Protein AF-A0A1X2GD13-F1 (afdb_monomer_lite)

Foldseek 3Di:
DDPVVLVVCCVVVQKAKFFWAADPVHRQKIWTDGPVDPDIDIQHGDVSCPPDDHGDTDIDGDDD

Secondary structure (DSSP, 8-state):
--HHHHHHHHHTTSSEEEEEEE-TT-TT-EEEE-TT-SSEEEE-HHHHTTT--TT-EEEE----

pLDDT: mean 87.58, std 7.41, range [55.03, 95.56]

InterPro domains:
  IPR012340 Nucleic acid-binding, OB-fold [SSF50249] (2-61)

Organism: NCBI:txid101127

Structure (mmCIF, N/CA/C/O backbone):
data_AF-A0A1X2GD13-F1
#
_entry.id   AF-A0A1X2GD13-F1
#
loop_
_atom_site.group_PDB
_atom_site.id
_atom_site.type_symbol
_atom_site.label_atom_id
_atom_site.label_alt_id
_atom_site.label_comp_id
_atom_site.label_asym_id
_atom_site.label_entity_id
_atom_site.label_seq_id
_atom_site.pdbx_PDB_ins_code
_atom_site.Cartn_x
_atom_site.Cartn_y
_atom_site.Cartn_z
_atom_site.occupancy
_atom_site.B_iso_or_equiv
_atom_site.auth_seq_id
_atom_site.auth_comp_id
_atom_site.auth_asym_id
_atom_site.auth_atom_id
_atom_site.pdbx_PDB_model_num
ATOM 1 N N . MET A 1 1 ? 5.646 -5.976 9.120 1.00 82.31 1 MET A N 1
ATOM 2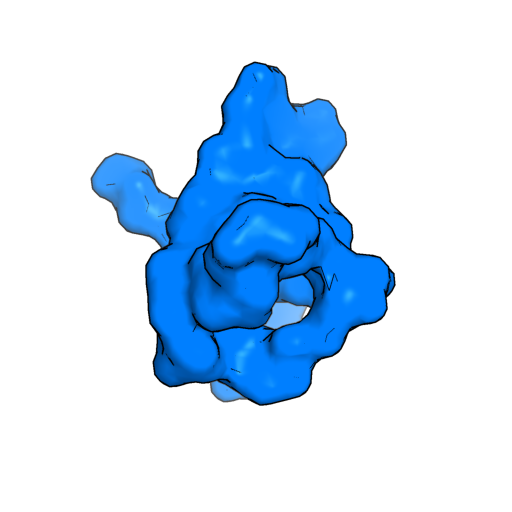 C CA . MET A 1 1 ? 4.496 -5.698 10.006 1.00 82.31 1 MET A CA 1
ATOM 3 C C . MET A 1 1 ? 3.746 -6.997 10.200 1.00 82.31 1 MET A C 1
ATOM 5 O O . MET A 1 1 ? 3.603 -7.723 9.224 1.00 82.31 1 MET A O 1
ATOM 9 N N . ASP A 1 2 ? 3.288 -7.269 11.418 1.00 94.06 2 ASP A N 1
ATOM 10 C CA . ASP A 1 2 ? 2.489 -8.458 11.728 1.00 94.06 2 ASP A CA 1
ATOM 11 C C . ASP A 1 2 ? 1.018 -8.254 11.368 1.00 94.06 2 ASP A C 1
ATOM 13 O O . ASP A 1 2 ? 0.510 -7.130 11.417 1.00 94.06 2 ASP A O 1
ATOM 17 N N . ARG A 1 3 ? 0.326 -9.349 11.043 1.00 92.69 3 ARG A N 1
ATOM 18 C CA . ARG A 1 3 ? -1.087 -9.344 10.639 1.00 92.69 3 ARG A CA 1
ATOM 19 C C . ARG A 1 3 ? -1.980 -8.628 11.656 1.00 92.69 3 ARG A C 1
ATOM 21 O O . ARG A 1 3 ? -2.676 -7.689 11.288 1.00 92.69 3 ARG A O 1
ATOM 28 N N . ASP A 1 4 ? -1.877 -8.996 12.931 1.00 95.38 4 ASP A N 1
ATOM 29 C CA . ASP A 1 4 ? -2.699 -8.428 14.010 1.00 95.38 4 ASP A CA 1
ATOM 30 C C . ASP A 1 4 ? -2.470 -6.924 14.198 1.00 95.38 4 ASP A C 1
ATOM 32 O O . ASP A 1 4 ? -3.323 -6.194 14.705 1.00 95.38 4 ASP A O 1
ATOM 36 N N . ARG A 1 5 ? -1.282 -6.435 13.830 1.00 94.75 5 ARG A N 1
ATOM 37 C CA . ARG A 1 5 ? -0.988 -5.002 13.846 1.00 94.75 5 ARG A CA 1
ATOM 38 C C . ARG A 1 5 ? -1.652 -4.299 12.666 1.00 94.75 5 ARG A C 1
ATOM 40 O O . ARG A 1 5 ? -2.206 -3.226 12.868 1.00 94.75 5 ARG A O 1
ATOM 47 N N . VAL A 1 6 ? -1.610 -4.893 11.473 1.00 93.31 6 VAL A N 1
ATOM 48 C CA . VAL A 1 6 ? -2.253 -4.337 10.271 1.00 93.31 6 VAL A CA 1
ATOM 49 C C . VAL A 1 6 ? -3.766 -4.260 10.457 1.00 93.31 6 VAL A C 1
ATOM 51 O O . VAL A 1 6 ? -4.342 -3.203 10.225 1.00 93.31 6 VAL A O 1
ATOM 54 N N . GLU A 1 7 ? -4.397 -5.334 10.933 1.00 94.81 7 GLU A N 1
ATOM 55 C CA . GLU A 1 7 ? -5.849 -5.377 11.154 1.00 94.81 7 GLU A CA 1
ATOM 56 C C . GLU A 1 7 ? -6.301 -4.315 12.167 1.00 94.81 7 GLU A C 1
ATOM 58 O O . GLU A 1 7 ? -7.235 -3.559 11.896 1.00 94.81 7 GLU A O 1
ATOM 63 N N . ARG A 1 8 ? -5.593 -4.186 13.298 1.00 9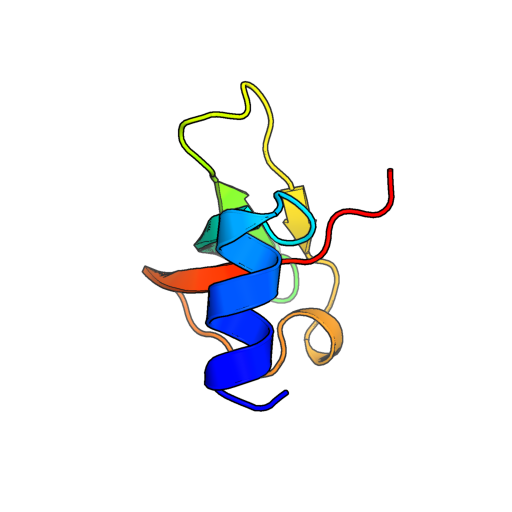5.56 8 ARG A N 1
ATOM 64 C CA . ARG A 1 8 ? -5.884 -3.138 14.289 1.00 95.56 8 ARG A CA 1
ATOM 65 C C . ARG A 1 8 ? -5.699 -1.735 13.718 1.00 95.56 8 ARG A C 1
ATOM 67 O O . ARG A 1 8 ? -6.572 -0.894 13.894 1.00 95.56 8 ARG A O 1
ATOM 74 N N . ALA A 1 9 ? -4.595 -1.479 13.026 1.00 93.06 9 ALA A N 1
ATOM 75 C CA . ALA A 1 9 ? -4.304 -0.151 12.493 1.00 93.06 9 ALA A CA 1
ATOM 76 C C . ALA A 1 9 ? -5.283 0.266 11.377 1.00 93.06 9 ALA A C 1
ATOM 78 O O . ALA A 1 9 ? -5.650 1.436 11.299 1.00 93.06 9 ALA A O 1
ATOM 79 N N . LEU A 1 10 ? -5.766 -0.682 10.562 1.00 91.44 10 LEU A N 1
ATOM 80 C CA . LEU A 1 10 ? -6.855 -0.440 9.608 1.00 91.44 10 LEU A CA 1
ATOM 81 C C . LEU A 1 10 ? -8.168 -0.096 10.330 1.00 91.44 10 LEU A C 1
ATOM 83 O O . LEU A 1 10 ? -8.837 0.861 9.954 1.00 91.44 10 LEU A O 1
ATOM 87 N N . ALA A 1 11 ? -8.518 -0.829 11.393 1.00 92.12 11 ALA A N 1
ATOM 88 C CA . ALA A 1 11 ? -9.735 -0.571 12.170 1.00 92.12 11 ALA A CA 1
ATOM 89 C C . ALA A 1 11 ? -9.707 0.782 12.908 1.00 92.12 11 ALA A C 1
ATOM 91 O O . ALA A 1 11 ? -10.746 1.420 13.064 1.00 92.12 11 ALA A O 1
ATOM 92 N N . HIS A 1 12 ? -8.526 1.227 13.344 1.00 91.19 12 HIS A N 1
ATOM 93 C CA . HIS A 1 12 ? -8.328 2.522 14.001 1.00 91.19 12 HIS A CA 1
ATOM 94 C C . HIS A 1 12 ? -8.153 3.700 13.026 1.00 91.19 12 HIS A C 1
ATOM 96 O O . HIS A 1 12 ? -8.082 4.841 13.477 1.00 91.19 12 HIS A O 1
ATOM 102 N N . GLY A 1 13 ? -8.095 3.454 11.711 1.00 88.12 13 GLY A N 1
ATOM 103 C CA . GLY A 1 13 ? -7.883 4.498 10.701 1.00 88.12 13 GLY A CA 1
ATOM 104 C C . GLY A 1 13 ? -6.446 5.032 10.630 1.00 88.12 13 GLY A C 1
ATOM 105 O O . GLY A 1 13 ? -6.204 6.079 10.037 1.00 88.12 13 GLY A O 1
ATOM 106 N N . GLU A 1 14 ? -5.482 4.328 11.226 1.00 89.88 14 GLU A N 1
ATOM 107 C CA . GLU A 1 14 ? -4.053 4.663 11.144 1.00 89.88 14 GLU A CA 1
ATOM 108 C C . GLU A 1 14 ? -3.424 4.193 9.822 1.00 89.88 14 GLU A C 1
ATOM 110 O O . GLU A 1 14 ? -2.430 4.755 9.353 1.00 89.88 14 GLU A O 1
ATOM 115 N N . LEU A 1 15 ? -3.991 3.139 9.230 1.00 90.81 15 LEU A N 1
ATOM 116 C CA . LEU A 1 15 ? -3.660 2.654 7.895 1.00 90.81 15 LEU A CA 1
ATOM 117 C C . LEU A 1 15 ? -4.877 2.769 6.984 1.00 90.81 15 LEU A C 1
ATOM 119 O O . LEU A 1 15 ? -6.016 2.596 7.413 1.00 90.81 15 LEU A O 1
ATOM 123 N N . TYR A 1 16 ? -4.604 2.965 5.701 1.00 90.38 16 TYR A N 1
ATOM 124 C CA . TYR A 1 16 ? -5.605 2.958 4.642 1.00 90.38 16 TYR A CA 1
ATOM 125 C C . TYR A 1 16 ? -5.335 1.773 3.725 1.00 90.38 16 TYR A C 1
ATOM 127 O O . TYR A 1 16 ? -4.181 1.476 3.421 1.00 90.38 16 TYR A O 1
ATOM 135 N N . GLN A 1 17 ? -6.379 1.086 3.277 1.00 91.38 17 GLN A N 1
ATOM 136 C CA . GLN A 1 17 ? -6.245 0.010 2.294 1.00 91.38 17 GLN A CA 1
ATOM 137 C C . GLN A 1 17 ? -6.548 0.534 0.893 1.00 91.38 17 GLN A C 1
ATOM 139 O O . GLN A 1 17 ? -7.377 1.416 0.746 1.00 91.38 17 GLN A O 1
ATOM 144 N N . GLY A 1 18 ? -5.929 0.007 -0.154 1.00 92.12 18 GLY A N 1
ATOM 145 C CA . GLY A 1 18 ? -6.244 0.457 -1.506 1.00 92.12 18 GLY A CA 1
ATOM 146 C C . GLY A 1 18 ? -5.583 -0.367 -2.595 1.00 92.12 18 GLY A C 1
ATOM 147 O O . GLY A 1 18 ? -4.703 -1.186 -2.333 1.00 92.12 18 GLY A O 1
ATOM 148 N N . LEU A 1 19 ? -6.025 -0.153 -3.831 1.00 93.31 19 LEU A N 1
ATOM 149 C CA . LEU A 1 19 ? -5.460 -0.818 -5.004 1.00 93.31 19 LEU A CA 1
ATOM 150 C C . LEU A 1 19 ? -4.233 -0.058 -5.500 1.00 93.31 19 LEU A C 1
ATOM 152 O O . LEU A 1 19 ? -4.305 1.142 -5.773 1.00 93.31 19 LEU A O 1
ATOM 156 N N . LEU A 1 20 ? -3.113 -0.768 -5.641 1.00 92.94 20 LEU A N 1
ATOM 157 C CA . LEU A 1 20 ? -1.880 -0.214 -6.189 1.00 92.94 20 LEU A CA 1
ATOM 158 C C . LEU A 1 20 ? -1.903 -0.216 -7.722 1.00 92.94 20 LEU A C 1
ATOM 160 O O . LEU A 1 20 ? -2.157 -1.248 -8.347 1.00 92.94 20 LEU A O 1
ATOM 164 N N . ARG A 1 21 ? -1.576 0.935 -8.315 1.00 92.38 21 ARG A N 1
ATOM 165 C CA . ARG A 1 21 ? -1.517 1.159 -9.763 1.00 92.38 21 ARG A CA 1
ATOM 166 C C . ARG A 1 21 ? -0.213 1.835 -10.161 1.00 92.38 21 ARG A C 1
ATOM 168 O O . ARG A 1 21 ? 0.143 2.882 -9.625 1.00 92.38 21 ARG A O 1
ATOM 175 N N . PHE A 1 22 ? 0.507 1.272 -11.112 1.00 92.12 22 PHE A N 1
ATOM 176 C CA . PHE A 1 22 ? 1.783 1.775 -11.593 1.00 92.12 22 PHE A CA 1
ATOM 177 C C . PHE A 1 22 ? 1.557 2.912 -12.577 1.00 92.12 22 PHE A C 1
ATOM 179 O O . PHE A 1 22 ? 0.610 2.938 -13.367 1.00 92.12 22 PHE A O 1
ATOM 186 N N . ASN A 1 23 ? 2.479 3.865 -12.559 1.00 89.38 23 ASN A N 1
ATOM 187 C CA . ASN A 1 23 ? 2.500 4.905 -13.562 1.00 89.38 23 ASN A CA 1
ATOM 188 C C . ASN A 1 23 ? 3.006 4.327 -14.891 1.00 89.38 23 ASN A C 1
ATOM 190 O O . ASN A 1 23 ? 4.161 3.914 -15.001 1.00 89.38 23 ASN A O 1
ATOM 194 N N . VAL A 1 24 ? 2.162 4.376 -15.925 1.00 89.19 24 VAL A N 1
ATOM 195 C CA . VAL A 1 24 ? 2.488 3.892 -17.279 1.00 89.19 24 VAL A CA 1
ATOM 196 C C . VAL A 1 24 ? 3.739 4.571 -17.849 1.00 89.19 24 VAL A C 1
ATOM 198 O O . VAL A 1 24 ? 4.542 3.927 -18.518 1.00 89.19 24 VAL A O 1
ATOM 201 N N . LYS A 1 25 ? 3.938 5.866 -17.568 1.00 90.25 25 LYS A N 1
ATOM 202 C CA . LYS A 1 25 ? 5.096 6.628 -18.064 1.00 90.25 25 LYS A CA 1
ATOM 203 C C . LYS A 1 25 ? 6.363 6.363 -17.251 1.00 90.25 25 LYS A C 1
ATOM 205 O O . LYS A 1 25 ? 7.463 6.528 -17.771 1.00 90.25 25 LYS A O 1
ATOM 210 N N . LYS A 1 26 ? 6.220 5.992 -15.975 1.00 88.50 26 LYS A N 1
ATOM 211 C CA . LYS A 1 26 ? 7.336 5.811 -15.040 1.00 88.50 26 LYS A CA 1
ATOM 212 C C . LYS A 1 26 ? 7.033 4.666 -14.060 1.00 88.50 26 LYS A C 1
ATOM 214 O O . LYS A 1 26 ? 6.625 4.939 -12.939 1.00 88.50 26 LYS A O 1
ATOM 219 N N . PRO A 1 27 ? 7.292 3.394 -14.423 1.00 82.62 27 PRO A N 1
ATOM 220 C CA . PRO A 1 27 ? 6.858 2.207 -13.656 1.00 82.62 27 PRO A CA 1
ATOM 221 C C . PRO A 1 27 ? 7.471 2.045 -12.253 1.00 82.62 27 PRO A C 1
ATOM 223 O O . PRO A 1 27 ? 7.135 1.126 -11.500 1.00 82.62 27 PRO A O 1
ATOM 226 N N . VAL A 1 28 ? 8.432 2.903 -11.914 1.00 84.88 28 VAL A N 1
ATOM 227 C CA . VAL A 1 28 ? 9.010 3.009 -10.571 1.00 84.88 28 VAL A CA 1
ATOM 228 C C . VAL A 1 28 ? 8.135 3.840 -9.627 1.00 84.88 28 VAL A C 1
ATOM 230 O O . VAL A 1 28 ? 8.260 3.700 -8.414 1.00 84.88 28 VAL A O 1
ATOM 233 N N . ASP A 1 29 ? 7.251 4.665 -10.183 1.00 89.31 29 ASP A N 1
ATOM 234 C CA . ASP A 1 29 ? 6.250 5.434 -9.463 1.00 89.31 29 ASP A CA 1
ATOM 235 C C . ASP A 1 29 ? 4.906 4.699 -9.518 1.00 89.31 29 ASP A C 1
ATOM 237 O O . ASP A 1 29 ? 4.542 4.094 -10.533 1.00 89.31 29 ASP A O 1
ATOM 241 N N . ALA A 1 30 ? 4.152 4.777 -8.431 1.00 91.69 30 ALA A N 1
ATOM 242 C CA . ALA A 1 30 ? 2.833 4.180 -8.330 1.00 91.69 30 ALA A CA 1
ATOM 243 C C . ALA A 1 30 ? 1.874 5.095 -7.565 1.00 91.69 30 ALA A C 1
ATOM 245 O O . ALA A 1 30 ? 2.271 6.072 -6.929 1.00 91.69 30 ALA A O 1
ATOM 246 N N . PHE A 1 31 ? 0.597 4.760 -7.640 1.00 91.44 31 PHE A N 1
ATOM 247 C CA . PHE A 1 31 ? -0.484 5.436 -6.952 1.00 91.44 31 PHE A CA 1
ATOM 248 C C . PHE A 1 31 ? -1.359 4.392 -6.274 1.00 91.44 31 PHE A C 1
ATOM 250 O O . PHE A 1 31 ? -1.571 3.310 -6.822 1.00 91.44 31 PHE A O 1
ATOM 257 N N . VAL A 1 32 ? -1.873 4.719 -5.097 1.00 92.31 32 VAL A N 1
ATOM 258 C CA . VAL A 1 32 ? -2.876 3.909 -4.409 1.00 92.31 32 VAL A CA 1
ATOM 259 C C . VAL A 1 32 ? -4.184 4.679 -4.388 1.00 92.31 32 VAL A C 1
ATOM 261 O O . VAL A 1 32 ? -4.215 5.854 -4.017 1.00 92.31 32 VAL A O 1
ATOM 264 N N . THR A 1 33 ? -5.252 4.011 -4.809 1.00 89.44 33 THR A N 1
ATOM 265 C CA . THR A 1 33 ? -6.621 4.529 -4.741 1.00 89.44 33 THR A CA 1
ATOM 266 C C . THR A 1 33 ? -7.353 3.877 -3.575 1.00 89.44 33 THR A C 1
ATOM 268 O O . THR A 1 33 ? -7.292 2.652 -3.434 1.00 89.44 33 THR A O 1
ATOM 271 N N . TYR A 1 34 ? -8.054 4.679 -2.775 1.00 85.19 34 TYR A N 1
ATOM 272 C CA . TYR A 1 34 ? -8.879 4.224 -1.658 1.00 85.19 34 TYR A CA 1
ATOM 273 C C . TYR A 1 34 ? -10.277 4.832 -1.760 1.00 85.19 34 TYR A C 1
ATOM 275 O O . TYR A 1 34 ? -10.396 6.030 -1.988 1.00 85.19 34 TYR A O 1
ATOM 283 N N . ASP A 1 35 ? -11.317 4.025 -1.555 1.00 78.88 35 ASP A N 1
ATOM 284 C CA . ASP A 1 35 ? -12.707 4.439 -1.792 1.00 78.88 35 ASP A CA 1
ATOM 285 C C . ASP A 1 35 ? -13.173 5.596 -0.899 1.00 78.88 35 ASP A C 1
ATOM 287 O O . ASP A 1 35 ? -14.033 6.368 -1.309 1.00 78.88 35 ASP A O 1
ATOM 291 N N . ALA A 1 36 ? -12.623 5.737 0.311 1.00 76.06 36 ALA A N 1
ATOM 292 C CA . ALA A 1 36 ? -13.033 6.804 1.229 1.00 76.06 36 ALA A CA 1
ATOM 293 C C . ALA A 1 36 ? -12.188 8.084 1.111 1.00 76.06 36 ALA A C 1
ATOM 295 O O . ALA A 1 36 ? -12.369 9.005 1.905 1.00 76.06 36 ALA A O 1
ATOM 296 N N . LEU A 1 37 ? -11.249 8.143 0.161 1.00 75.50 37 LEU A N 1
ATOM 297 C CA . LEU A 1 37 ? -10.427 9.321 -0.089 1.00 75.50 37 LEU A CA 1
ATOM 298 C C . LEU A 1 37 ? -10.675 9.815 -1.517 1.00 75.50 37 LEU A C 1
ATOM 300 O O . LEU A 1 37 ? -10.362 9.123 -2.479 1.00 75.50 37 LEU A O 1
ATOM 304 N N . ASP A 1 38 ? -11.132 11.059 -1.667 1.00 78.38 38 ASP A N 1
ATOM 305 C CA . ASP A 1 38 ? -11.324 11.710 -2.979 1.00 78.38 38 ASP A CA 1
ATOM 306 C C . ASP A 1 38 ? -9.998 12.022 -3.711 1.00 78.38 38 ASP A C 1
ATOM 308 O O . ASP A 1 38 ? -9.965 12.719 -4.726 1.00 78.38 38 ASP A O 1
ATOM 312 N N . SER A 1 39 ? -8.871 11.534 -3.188 1.00 80.19 39 SER A N 1
ATOM 313 C CA . SER A 1 39 ? -7.533 11.751 -3.726 1.00 80.19 39 SER A CA 1
ATOM 314 C C . SER A 1 39 ? -6.735 10.451 -3.800 1.00 80.19 39 SER A C 1
ATOM 316 O O . SER A 1 39 ? -7.068 9.437 -3.188 1.00 80.19 39 SER A O 1
ATOM 318 N N . VAL A 1 40 ? -5.662 10.484 -4.588 1.00 83.44 40 VAL A N 1
ATOM 319 C CA . VAL A 1 40 ? -4.759 9.346 -4.770 1.00 83.44 40 VAL A CA 1
ATOM 320 C C . VAL A 1 40 ? -3.491 9.546 -3.957 1.00 83.44 40 VAL A C 1
ATOM 322 O O . VAL A 1 40 ? -2.920 10.638 -3.937 1.00 83.44 40 VAL A O 1
ATOM 325 N N . VAL A 1 41 ? -3.009 8.480 -3.325 1.00 88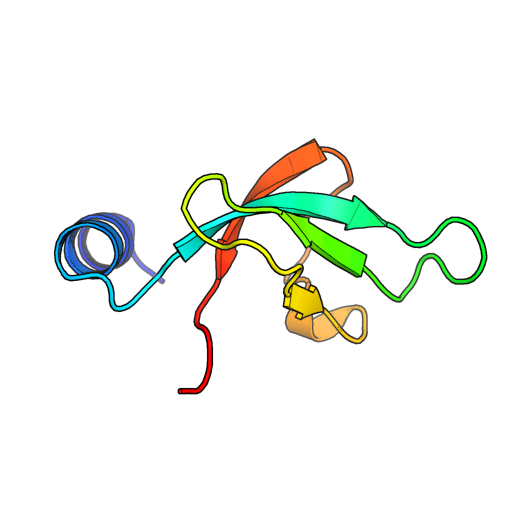.12 41 VAL A N 1
ATOM 326 C CA . VAL A 1 41 ? -1.748 8.530 -2.583 1.00 88.12 41 VAL A CA 1
ATOM 327 C C . VAL A 1 41 ? -0.604 8.189 -3.522 1.00 88.12 41 VAL A C 1
ATOM 329 O O . VAL A 1 41 ? -0.574 7.115 -4.124 1.00 88.12 41 VAL A O 1
ATOM 332 N N . PHE A 1 42 ? 0.351 9.109 -3.645 1.00 89.81 42 PHE A N 1
ATOM 333 C CA . PHE A 1 42 ? 1.558 8.885 -4.425 1.00 89.81 42 PHE A CA 1
ATOM 334 C C . PHE A 1 42 ? 2.532 7.971 -3.677 1.00 89.81 42 PHE A C 1
ATOM 336 O O . PHE A 1 42 ? 2.937 8.259 -2.552 1.00 89.81 42 PHE A O 1
ATOM 343 N N . VAL A 1 43 ? 2.945 6.888 -4.330 1.00 88.06 43 VAL A N 1
ATOM 344 C CA . VAL A 1 43 ? 3.968 5.961 -3.845 1.00 88.06 43 VAL A CA 1
ATOM 345 C C . VAL A 1 43 ? 5.208 6.146 -4.706 1.00 88.06 43 VAL A C 1
ATOM 347 O O . VAL A 1 43 ? 5.261 5.728 -5.866 1.00 88.06 43 VAL A O 1
ATOM 350 N N . CYS A 1 44 ? 6.217 6.800 -4.135 1.00 84.88 44 CYS A N 1
ATOM 351 C CA . CYS A 1 44 ? 7.473 7.042 -4.824 1.00 84.88 44 CYS A CA 1
ATOM 352 C C . CYS A 1 44 ? 8.409 5.840 -4.682 1.00 84.88 44 CYS A C 1
ATOM 354 O O . CYS A 1 44 ? 8.548 5.281 -3.598 1.00 84.88 44 CYS A O 1
ATOM 356 N N . ASN A 1 45 ? 9.120 5.518 -5.760 1.00 81.69 45 ASN A N 1
ATOM 357 C CA . ASN A 1 45 ? 10.224 4.562 -5.796 1.00 81.69 45 ASN A CA 1
ATOM 358 C C . ASN A 1 45 ? 9.900 3.087 -5.451 1.00 81.69 45 ASN A C 1
ATOM 360 O O . ASN A 1 45 ? 8.844 2.709 -4.946 1.00 81.69 45 ASN A O 1
ATOM 364 N N . ALA A 1 46 ? 10.865 2.212 -5.754 1.00 74.50 46 ALA A N 1
ATOM 365 C CA . ALA A 1 46 ? 10.720 0.773 -5.553 1.00 74.50 46 ALA A CA 1
ATOM 366 C C . ALA A 1 46 ? 10.786 0.338 -4.076 1.00 74.50 46 ALA A C 1
ATOM 368 O O . ALA A 1 46 ? 10.197 -0.690 -3.739 1.00 74.50 46 ALA A O 1
ATOM 369 N N . CYS A 1 47 ? 11.470 1.096 -3.210 1.00 84.00 47 CYS A N 1
ATOM 370 C CA . CYS A 1 47 ? 11.606 0.779 -1.787 1.00 84.00 47 CY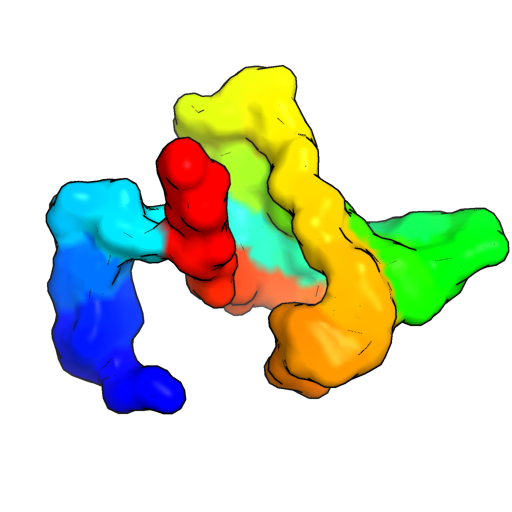S A CA 1
ATOM 371 C C . CYS A 1 47 ? 10.289 1.009 -1.039 1.00 84.00 47 CYS A C 1
ATOM 373 O O . CYS A 1 47 ? 9.836 0.118 -0.324 1.00 84.00 47 CYS A O 1
ATOM 375 N N . THR A 1 48 ? 9.630 2.150 -1.257 1.00 83.50 48 THR A N 1
ATOM 376 C CA . THR A 1 48 ? 8.351 2.486 -0.602 1.00 83.50 48 THR A CA 1
ATOM 377 C C . THR A 1 48 ? 7.227 1.550 -1.038 1.00 83.50 48 THR A C 1
ATOM 379 O O . THR A 1 48 ? 6.358 1.200 -0.246 1.00 83.50 48 THR A O 1
ATOM 382 N N . ARG A 1 49 ? 7.272 1.075 -2.288 1.00 86.19 49 ARG A N 1
ATOM 383 C CA . ARG A 1 49 ? 6.325 0.087 -2.818 1.00 86.19 49 ARG A CA 1
ATOM 384 C C . ARG A 1 49 ? 6.410 -1.272 -2.117 1.00 86.19 49 ARG A C 1
ATOM 386 O O . ARG A 1 49 ? 5.476 -2.059 -2.215 1.00 86.19 49 ARG A O 1
ATOM 393 N N . ASN A 1 50 ? 7.518 -1.565 -1.434 1.00 88.62 50 ASN A N 1
ATOM 394 C CA . ASN A 1 50 ? 7.671 -2.760 -0.609 1.00 88.62 50 ASN A CA 1
ATOM 395 C C . ASN A 1 50 ? 7.297 -4.066 -1.345 1.00 88.62 50 ASN A C 1
ATOM 397 O O . ASN A 1 50 ? 6.477 -4.856 -0.884 1.00 88.62 50 ASN A O 1
ATOM 401 N N . ARG A 1 51 ? 7.887 -4.268 -2.535 1.00 88.94 51 ARG A N 1
ATOM 402 C CA . ARG A 1 51 ? 7.672 -5.441 -3.415 1.00 88.94 51 ARG A CA 1
ATOM 403 C C . ARG A 1 51 ? 6.229 -5.647 -3.908 1.00 88.94 51 ARG A C 1
ATOM 405 O O . ARG A 1 51 ? 5.973 -6.666 -4.542 1.00 88.94 51 ARG A O 1
ATOM 412 N N . ALA A 1 52 ? 5.316 -4.707 -3.671 1.00 91.12 52 ALA A N 1
ATOM 413 C CA . ALA A 1 52 ? 3.956 -4.789 -4.187 1.00 91.12 52 ALA A CA 1
ATOM 414 C C . ALA A 1 52 ? 3.919 -4.680 -5.722 1.00 91.12 52 ALA A C 1
ATOM 416 O O . ALA A 1 52 ? 4.731 -3.977 -6.336 1.00 91.12 52 ALA A O 1
ATOM 417 N N . LEU A 1 53 ? 2.969 -5.387 -6.331 1.00 90.88 53 LEU A N 1
ATOM 418 C CA . LEU A 1 53 ? 2.768 -5.460 -7.777 1.00 90.88 53 LEU A CA 1
ATOM 419 C C . LEU A 1 53 ? 1.473 -4.758 -8.196 1.00 90.88 53 LEU A C 1
ATOM 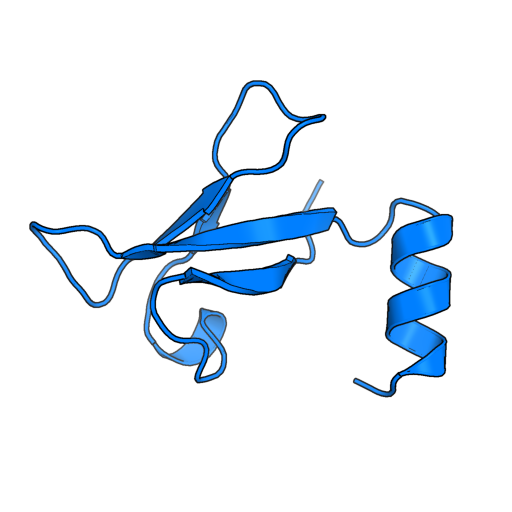421 O O . LEU A 1 53 ? 0.613 -4.459 -7.367 1.00 90.88 53 LEU A O 1
ATOM 425 N N . GLU A 1 54 ? 1.347 -4.508 -9.499 1.00 90.00 54 GLU A N 1
ATOM 426 C CA . GLU A 1 54 ? 0.131 -3.958 -10.103 1.00 90.00 54 GLU A CA 1
ATOM 427 C C . GLU A 1 54 ? -1.111 -4.743 -9.663 1.00 90.00 54 GLU A C 1
ATOM 429 O O . GLU A 1 54 ? -1.133 -5.975 -9.720 1.00 90.00 54 GLU A O 1
ATOM 434 N N . GLY A 1 55 ? -2.145 -4.025 -9.221 1.00 90.56 55 GLY A N 1
ATOM 435 C CA . GLY A 1 55 ? -3.425 -4.611 -8.824 1.00 90.56 55 GLY A CA 1
ATOM 436 C C . GLY A 1 55 ? -3.425 -5.299 -7.457 1.00 90.56 55 GLY A C 1
ATOM 437 O O . GLY A 1 55 ? -4.446 -5.861 -7.067 1.00 90.56 55 GLY A O 1
ATOM 438 N N . ASN A 1 56 ? -2.322 -5.271 -6.700 1.00 93.88 56 ASN A N 1
ATOM 439 C CA . ASN A 1 56 ? -2.341 -5.737 -5.315 1.00 93.88 56 ASN A CA 1
ATOM 440 C C . ASN A 1 56 ? -3.167 -4.794 -4.433 1.00 93.88 56 ASN A C 1
ATOM 442 O O . ASN A 1 56 ? -3.048 -3.570 -4.527 1.00 93.88 56 ASN A O 1
ATOM 446 N N . LEU A 1 57 ? -3.960 -5.385 -3.536 1.00 92.69 57 LEU A N 1
ATOM 447 C CA . LEU A 1 57 ? -4.565 -4.672 -2.419 1.00 92.69 57 LEU A CA 1
ATOM 448 C C . LEU A 1 57 ? -3.491 -4.474 -1.345 1.00 92.69 57 LEU A C 1
ATOM 450 O O . LEU A 1 57 ? -2.946 -5.445 -0.818 1.00 92.69 57 LEU A O 1
ATOM 454 N N . VAL A 1 58 ? -3.159 -3.222 -1.055 1.00 93.56 58 VAL A N 1
ATOM 455 C CA . VAL A 1 58 ? -2.076 -2.844 -0.143 1.00 93.56 58 VAL A CA 1
ATOM 456 C C . VAL A 1 58 ? -2.608 -2.002 1.006 1.00 93.56 58 VAL A C 1
ATOM 458 O O . VAL A 1 58 ? -3.570 -1.259 0.839 1.00 93.56 58 VAL A O 1
ATOM 461 N N . ALA A 1 59 ? -1.957 -2.095 2.165 1.00 92.94 59 ALA A N 1
ATOM 462 C CA . ALA A 1 59 ? -2.151 -1.160 3.265 1.00 92.94 59 ALA A CA 1
ATOM 463 C C . ALA A 1 59 ? -1.045 -0.099 3.224 1.00 92.94 59 ALA A C 1
ATOM 465 O O . ALA A 1 59 ? 0.140 -0.434 3.142 1.00 92.94 59 ALA A O 1
ATOM 466 N N . ILE A 1 60 ? -1.430 1.170 3.283 1.00 90.56 60 ILE A N 1
ATOM 467 C CA . ILE A 1 60 ? -0.538 2.324 3.258 1.00 90.56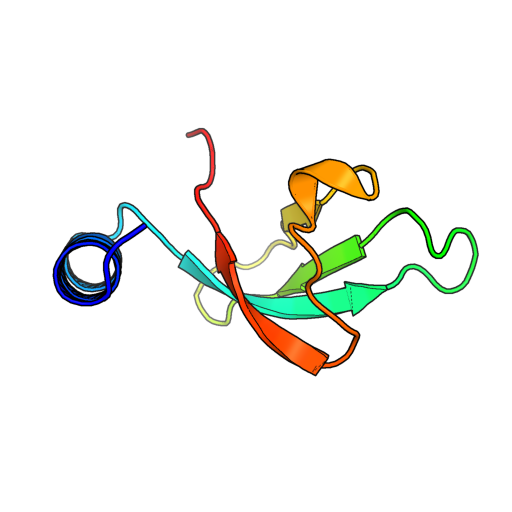 60 ILE A CA 1
ATOM 468 C C . ILE A 1 60 ? -0.682 3.132 4.543 1.00 90.56 60 ILE A C 1
ATOM 470 O O . ILE A 1 60 ? -1.778 3.326 5.067 1.00 90.56 60 ILE A O 1
ATOM 474 N N . GLN A 1 61 ? 0.448 3.625 5.035 1.00 88.19 61 GLN A N 1
ATOM 475 C CA . GLN A 1 61 ? 0.472 4.617 6.096 1.00 88.19 61 GLN A CA 1
ATOM 476 C C . GLN A 1 61 ? 0.537 5.990 5.438 1.00 88.19 61 GLN A C 1
ATOM 478 O O . GLN A 1 61 ? 1.516 6.299 4.756 1.00 88.19 61 GLN A O 1
ATOM 483 N N . HIS A 1 62 ? -0.514 6.791 5.591 1.00 74.44 62 HIS A N 1
ATOM 484 C CA . HIS A 1 62 ? -0.491 8.168 5.116 1.00 74.44 62 HIS A CA 1
ATOM 485 C C . HIS A 1 62 ? 0.140 9.046 6.205 1.00 74.44 62 HIS A C 1
ATOM 487 O O . HIS A 1 62 ? -0.342 9.009 7.339 1.00 74.44 62 HIS A O 1
ATOM 493 N N . PRO A 1 63 ? 1.220 9.796 5.921 1.00 62.47 63 PRO A N 1
ATOM 494 C CA . PRO A 1 63 ? 1.637 10.865 6.813 1.00 62.47 63 PRO A CA 1
ATOM 495 C C . PRO A 1 63 ? 0.542 11.933 6.768 1.00 62.47 63 PRO A C 1
ATOM 497 O O . PRO A 1 63 ? 0.321 12.530 5.716 1.00 62.47 63 PRO A O 1
ATOM 500 N N . ALA A 1 64 ? -0.187 12.081 7.873 1.00 55.03 64 ALA A N 1
ATOM 501 C CA . ALA A 1 64 ? -1.089 13.209 8.078 1.00 55.03 64 ALA A CA 1
ATOM 502 C C . ALA A 1 64 ? -0.325 14.541 8.012 1.00 55.03 64 ALA A C 1
ATOM 504 O O . ALA A 1 64 ? 0.864 14.556 8.416 1.00 55.03 64 ALA A O 1
#

Radius of gyration: 11.73 Å; chains: 1; bounding box: 25×23×32 Å

Sequence (64 aa):
MDRDRVERALAHGELYQGLLRFNVKKPVDAFVTYDALDSVVFVCNACTRNRALEGNLVAIQHPA